Protein AF-A0AAE1GAW7-F1 (afdb_monomer_lite)

Secondary structure (DSSP, 8-state):
----------PPPPPPHHHHHHHHHHH-HHHHTSBGGGHHHHEEEETTTTEEEE-SSSEEPTT-TT-EE-----------TT-HHHHHHHHHHHH-BS--SS--

Sequence (104 aa):
MHLEDGYVAQAAPKDTTLTGFFKLCQRDEFARTLYYWEAPRYYTWHKTGRKWQRRKQGKPVQDYSGIKSTDTLDRVYGVHPNQFECFFLRMLLHEVKGPQSFQE

Organism: Petrolisthes cinctipes (NCBI:txid88211)

Structure (mmCIF, N/CA/C/O backbone):
data_AF-A0AAE1GAW7-F1
#
_entry.id   AF-A0AAE1GAW7-F1
#
loop_
_atom_site.group_PDB
_atom_site.id
_atom_site.type_symbol
_atom_site.label_atom_id
_atom_site.label_alt_id
_atom_site.label_comp_id
_atom_site.label_asym_id
_atom_site.label_entity_id
_atom_site.label_seq_id
_atom_site.pdbx_PDB_ins_code
_atom_site.Cartn_x
_atom_site.Cartn_y
_atom_site.Cartn_z
_atom_site.occupancy
_atom_site.B_iso_or_equiv
_atom_site.auth_seq_id
_atom_site.auth_comp_id
_atom_site.auth_asym_id
_atom_site.auth_atom_id
_atom_site.pdbx_PDB_model_num
ATOM 1 N N . MET A 1 1 ? 45.006 -28.885 5.251 1.00 39.72 1 MET A N 1
ATOM 2 C CA . MET A 1 1 ? 44.615 -27.736 4.408 1.00 39.72 1 MET A CA 1
ATOM 3 C C . MET A 1 1 ? 43.114 -27.580 4.570 1.00 39.72 1 MET A C 1
ATOM 5 O O . MET A 1 1 ? 42.367 -28.331 3.964 1.00 39.72 1 MET A O 1
ATOM 9 N N . HIS A 1 2 ? 42.712 -26.735 5.521 1.00 39.97 2 HIS A N 1
ATOM 10 C CA . HIS A 1 2 ? 41.315 -26.374 5.755 1.00 39.97 2 HIS A CA 1
ATOM 11 C C . HIS A 1 2 ? 40.899 -25.389 4.660 1.00 39.97 2 HIS A C 1
ATOM 13 O O . HIS A 1 2 ? 41.576 -24.380 4.480 1.00 39.97 2 HIS A O 1
ATOM 19 N N . LEU A 1 3 ? 39.814 -25.681 3.950 1.00 38.84 3 LEU A N 1
ATOM 20 C CA . LEU A 1 3 ? 39.073 -24.697 3.170 1.00 38.84 3 LEU A CA 1
ATOM 21 C C . LEU A 1 3 ? 37.645 -24.735 3.705 1.00 38.84 3 LEU A C 1
ATOM 23 O O . LEU A 1 3 ? 36.864 -25.618 3.363 1.00 38.84 3 LEU A O 1
ATOM 27 N N . GLU A 1 4 ? 37.353 -23.830 4.635 1.00 42.16 4 GLU A N 1
ATOM 28 C CA . GLU A 1 4 ? 35.976 -23.468 4.941 1.00 42.16 4 GLU A CA 1
ATOM 29 C C . GLU A 1 4 ? 35.541 -22.467 3.873 1.00 42.16 4 GLU A C 1
ATOM 31 O O . GLU A 1 4 ? 35.933 -21.298 3.899 1.00 42.16 4 GLU A O 1
ATOM 36 N N . ASP A 1 5 ? 34.766 -22.938 2.900 1.00 49.84 5 ASP A N 1
ATOM 37 C CA . ASP A 1 5 ? 34.062 -22.062 1.974 1.00 49.84 5 ASP A CA 1
ATOM 38 C C . ASP A 1 5 ? 32.990 -21.303 2.763 1.00 49.84 5 ASP A C 1
ATOM 40 O O . ASP A 1 5 ? 31.925 -21.822 3.107 1.00 49.84 5 ASP A O 1
ATOM 44 N N . GLY A 1 6 ? 33.315 -20.058 3.108 1.00 44.72 6 GLY A N 1
ATOM 45 C CA . GLY A 1 6 ? 32.428 -19.130 3.790 1.00 44.72 6 GLY A CA 1
ATOM 46 C C . GLY A 1 6 ? 31.192 -18.839 2.947 1.00 44.72 6 GLY A C 1
ATOM 47 O O . GLY A 1 6 ? 31.216 -18.006 2.042 1.00 44.72 6 GLY A O 1
ATOM 48 N N . TYR A 1 7 ? 30.085 -19.497 3.277 1.00 46.50 7 TYR A N 1
ATOM 49 C CA . TYR A 1 7 ? 28.766 -19.153 2.767 1.00 46.50 7 TYR A CA 1
ATOM 50 C C . TYR A 1 7 ? 28.358 -17.795 3.359 1.00 46.50 7 TYR A C 1
ATOM 52 O O . TYR A 1 7 ? 27.832 -17.705 4.469 1.00 46.50 7 TYR A O 1
ATOM 60 N N . VAL A 1 8 ? 28.632 -16.706 2.638 1.00 52.44 8 VAL A N 1
ATOM 61 C CA . VAL A 1 8 ? 28.060 -15.391 2.951 1.00 52.44 8 VAL A CA 1
ATOM 62 C C . VAL A 1 8 ? 26.550 -15.508 2.778 1.00 52.44 8 VAL A C 1
ATOM 64 O O . VAL A 1 8 ? 26.041 -15.547 1.660 1.00 52.44 8 VAL A O 1
ATOM 67 N N . ALA A 1 9 ? 25.819 -15.595 3.889 1.00 56.84 9 ALA A N 1
ATOM 68 C CA . ALA A 1 9 ? 24.369 -15.502 3.879 1.00 56.84 9 ALA A CA 1
ATOM 69 C C . ALA A 1 9 ? 23.983 -14.155 3.250 1.00 56.84 9 ALA A C 1
ATOM 71 O O . ALA A 1 9 ? 24.129 -13.101 3.870 1.00 56.84 9 ALA A O 1
ATOM 72 N N . GLN A 1 10 ? 23.530 -14.185 1.995 1.00 52.47 10 GLN A N 1
ATOM 73 C CA . GLN A 1 10 ? 22.978 -13.025 1.309 1.00 52.47 10 GLN A CA 1
ATOM 74 C C . GLN A 1 10 ? 21.848 -12.478 2.189 1.00 52.47 10 GLN A C 1
ATOM 76 O O . GLN A 1 10 ? 20.810 -13.125 2.346 1.00 52.47 10 GLN A O 1
ATOM 81 N N . ALA A 1 11 ? 22.057 -11.317 2.817 1.00 62.72 11 ALA A N 1
ATOM 82 C CA . ALA A 1 11 ? 21.019 -10.687 3.622 1.00 62.72 11 ALA A CA 1
ATOM 83 C C . ALA A 1 11 ? 19.756 -10.552 2.761 1.00 62.72 11 ALA A C 1
ATOM 85 O O . ALA A 1 11 ? 19.834 -10.067 1.629 1.00 62.72 11 ALA A O 1
ATOM 86 N N . ALA A 1 12 ? 18.614 -11.013 3.284 1.00 67.44 12 ALA A N 1
ATOM 87 C CA . ALA A 1 12 ? 17.362 -11.025 2.538 1.00 67.44 12 ALA A CA 1
ATOM 88 C C . ALA A 1 12 ? 17.098 -9.644 1.899 1.00 67.44 12 ALA A C 1
ATOM 90 O O . ALA A 1 12 ? 17.335 -8.616 2.552 1.00 67.44 12 ALA A O 1
ATOM 91 N N . PRO A 1 13 ? 16.622 -9.594 0.639 1.00 76.00 13 PRO A N 1
ATOM 92 C CA . PRO A 1 13 ? 16.367 -8.339 -0.049 1.00 76.00 13 PRO A CA 1
ATOM 93 C C . PRO A 1 13 ? 15.503 -7.406 0.797 1.00 76.00 13 PRO A C 1
ATOM 95 O O . PRO A 1 13 ? 14.511 -7.803 1.411 1.00 76.00 13 PRO A O 1
ATOM 98 N N . LYS A 1 14 ? 15.899 -6.136 0.839 1.00 84.19 14 LYS A N 1
ATOM 99 C CA . LYS A 1 14 ? 15.180 -5.100 1.575 1.00 84.19 14 LYS A CA 1
ATOM 100 C C . LYS A 1 14 ? 13.799 -4.905 0.945 1.00 84.19 14 LYS A C 1
ATOM 102 O O . LYS A 1 14 ? 13.717 -4.681 -0.258 1.00 84.19 14 LYS A O 1
ATOM 107 N N . ASP A 1 15 ? 12.742 -4.917 1.760 1.00 86.75 15 ASP A N 1
ATOM 108 C CA . ASP A 1 15 ? 11.381 -4.733 1.245 1.00 86.75 15 ASP A CA 1
ATOM 109 C C . ASP A 1 15 ? 11.224 -3.420 0.468 1.00 86.75 15 ASP A C 1
ATOM 111 O O . ASP A 1 15 ? 11.571 -2.329 0.943 1.00 86.75 15 ASP A O 1
ATOM 115 N N . THR A 1 16 ? 10.654 -3.542 -0.726 1.00 89.50 16 THR A N 1
ATOM 116 C CA . THR A 1 16 ? 10.187 -2.418 -1.531 1.00 89.50 16 THR A CA 1
ATOM 117 C C . THR A 1 16 ? 8.753 -2.069 -1.129 1.00 89.50 16 THR A C 1
ATOM 119 O O . THR A 1 16 ? 8.110 -2.776 -0.351 1.00 89.50 16 THR A O 1
ATOM 122 N N . THR A 1 17 ? 8.212 -0.974 -1.660 1.00 90.25 17 THR A N 1
ATOM 123 C CA . THR A 1 17 ? 6.792 -0.643 -1.466 1.00 90.25 17 THR A CA 1
ATOM 124 C C . THR A 1 17 ? 5.873 -1.731 -2.027 1.00 90.25 17 THR A C 1
ATOM 126 O O . THR A 1 17 ? 4.834 -2.001 -1.425 1.00 90.25 17 THR A O 1
ATOM 129 N N . LEU A 1 18 ? 6.281 -2.388 -3.121 1.00 90.00 18 LEU A N 1
ATOM 130 C CA . LEU A 1 18 ? 5.548 -3.488 -3.747 1.00 90.00 18 LEU A CA 1
ATOM 131 C C . LEU A 1 18 ? 5.572 -4.754 -2.885 1.00 90.00 18 LEU A C 1
ATOM 133 O O . LEU A 1 18 ? 4.516 -5.255 -2.514 1.00 90.00 18 LEU A O 1
ATOM 137 N N . THR A 1 19 ? 6.748 -5.238 -2.477 1.00 91.19 19 THR A N 1
ATOM 138 C CA . THR A 1 19 ? 6.814 -6.442 -1.624 1.00 91.19 19 THR A CA 1
ATOM 139 C C . THR A 1 19 ? 6.214 -6.187 -0.241 1.00 91.19 19 THR A C 1
ATOM 141 O O . THR A 1 19 ? 5.595 -7.066 0.355 1.00 91.19 19 THR A O 1
ATOM 144 N N . GLY A 1 20 ? 6.311 -4.952 0.256 1.00 94.12 20 GLY A N 1
ATOM 145 C CA . GLY A 1 20 ? 5.588 -4.516 1.441 1.00 94.12 20 GLY A CA 1
ATOM 146 C C . GLY A 1 20 ? 4.067 -4.540 1.258 1.00 94.12 20 GLY A C 1
ATOM 147 O O . GLY A 1 20 ? 3.354 -4.833 2.218 1.00 94.12 20 GLY A O 1
ATOM 148 N N . PHE A 1 21 ? 3.559 -4.243 0.056 1.00 93.38 21 PHE A N 1
ATOM 149 C CA . PHE A 1 21 ? 2.132 -4.352 -0.259 1.00 93.38 21 PHE A CA 1
ATOM 150 C C . PHE A 1 21 ? 1.682 -5.813 -0.300 1.00 93.38 21 PHE A C 1
ATOM 152 O O . PHE A 1 21 ? 0.635 -6.123 0.257 1.00 93.38 21 PHE A O 1
ATOM 159 N N . PHE A 1 22 ? 2.506 -6.728 -0.813 1.00 93.69 22 PHE A N 1
ATOM 160 C CA . PHE A 1 22 ? 2.214 -8.164 -0.749 1.00 93.69 22 PHE A CA 1
ATOM 161 C C . PHE A 1 22 ? 2.032 -8.649 0.690 1.00 93.69 22 PHE A C 1
ATOM 163 O O . PHE A 1 22 ? 1.011 -9.240 1.042 1.00 93.69 22 PHE A O 1
ATOM 170 N N . LYS A 1 23 ? 2.974 -8.291 1.568 1.00 95.06 23 LYS A N 1
ATOM 171 C CA . LYS A 1 23 ? 2.882 -8.589 3.006 1.00 95.06 23 LYS A CA 1
ATOM 172 C C . LYS A 1 23 ? 1.678 -7.921 3.669 1.00 95.06 23 LYS A C 1
ATOM 174 O O . LYS A 1 23 ? 1.129 -8.457 4.628 1.00 95.06 23 LYS A O 1
ATOM 179 N N . LEU A 1 24 ? 1.269 -6.741 3.196 1.00 95.81 24 LEU A N 1
ATOM 180 C CA . LEU A 1 24 ? 0.048 -6.088 3.662 1.00 95.81 24 LEU A CA 1
ATOM 181 C C . LEU A 1 24 ? -1.192 -6.892 3.252 1.00 95.81 24 LEU A C 1
ATOM 183 O O . LEU A 1 24 ? -2.031 -7.149 4.109 1.00 95.81 24 LEU A O 1
ATOM 187 N N . CYS A 1 25 ? -1.278 -7.328 1.997 1.00 94.94 25 CYS A N 1
ATOM 188 C CA . CYS A 1 25 ? -2.392 -8.127 1.491 1.00 94.94 25 CYS A CA 1
ATOM 189 C C . CYS A 1 25 ? -2.493 -9.479 2.202 1.00 94.94 25 CYS A C 1
ATOM 191 O O . CYS A 1 25 ? -3.590 -9.940 2.486 1.00 94.94 25 CYS A O 1
ATOM 193 N N . GLN A 1 26 ? -1.376 -10.096 2.591 1.00 94.75 26 GLN A N 1
ATOM 194 C CA . GLN A 1 26 ? -1.407 -11.339 3.372 1.00 94.75 26 GLN A CA 1
ATOM 195 C C . GLN A 1 26 ? -2.119 -11.179 4.728 1.00 94.75 26 GLN A C 1
ATOM 197 O O . GLN A 1 26 ? -2.777 -12.116 5.176 1.00 94.75 26 GLN A O 1
ATOM 202 N N . ARG A 1 27 ? -2.043 -10.004 5.369 1.00 94.62 27 ARG A N 1
ATOM 203 C CA . ARG A 1 27 ? -2.509 -9.787 6.756 1.00 94.62 27 ARG A CA 1
ATOM 204 C C . ARG A 1 27 ? -3.741 -8.892 6.917 1.00 94.62 27 ARG A C 1
ATOM 206 O O . ARG A 1 27 ? -4.310 -8.866 8.000 1.00 94.62 27 ARG A O 1
ATOM 213 N N . ASP A 1 28 ? -4.095 -8.097 5.910 1.00 95.12 28 ASP A N 1
ATOM 214 C CA . ASP A 1 28 ? -5.186 -7.118 5.976 1.00 95.12 28 ASP A CA 1
ATOM 215 C C . ASP A 1 28 ? -6.192 -7.398 4.851 1.00 95.12 28 ASP A C 1
ATOM 217 O O . ASP A 1 28 ? -5.870 -7.261 3.671 1.00 95.12 28 ASP A O 1
ATOM 221 N N . GLU A 1 29 ? -7.407 -7.808 5.223 1.00 94.56 29 GLU A N 1
ATOM 222 C CA . GLU A 1 29 ? -8.476 -8.154 4.278 1.00 94.56 29 GLU A CA 1
ATOM 223 C C . GLU A 1 29 ? -8.882 -6.970 3.405 1.00 94.56 29 GLU A C 1
ATOM 225 O O . GLU A 1 29 ? -9.089 -7.145 2.206 1.00 94.56 29 GLU A O 1
ATOM 230 N N . PHE A 1 30 ? -8.910 -5.755 3.963 1.00 95.38 30 PHE A N 1
ATOM 231 C CA . PHE A 1 30 ? -9.211 -4.562 3.179 1.00 95.38 30 PHE A CA 1
ATOM 232 C C . PHE A 1 30 ? -8.144 -4.349 2.104 1.00 95.38 30 PHE A C 1
ATOM 234 O O . PHE A 1 30 ? -8.482 -4.089 0.953 1.00 95.38 30 PHE A O 1
ATOM 241 N N . ALA A 1 31 ? -6.863 -4.545 2.430 1.00 94.75 31 ALA A N 1
ATOM 242 C CA . ALA A 1 31 ? -5.787 -4.414 1.451 1.00 94.75 31 ALA A CA 1
ATOM 243 C C . ALA A 1 31 ? -5.892 -5.425 0.298 1.00 94.75 31 ALA A C 1
ATOM 245 O O . ALA A 1 31 ? -5.501 -5.092 -0.818 1.00 94.75 31 ALA A O 1
ATOM 246 N N . ARG A 1 32 ? -6.476 -6.614 0.523 1.00 95.38 32 ARG A N 1
ATOM 247 C CA . ARG A 1 32 ? -6.733 -7.590 -0.553 1.00 95.38 32 ARG A CA 1
ATOM 248 C C . ARG A 1 32 ? -7.755 -7.098 -1.580 1.00 95.38 32 ARG A C 1
ATOM 250 O O . ARG A 1 32 ? -7.763 -7.580 -2.706 1.00 95.38 32 ARG A O 1
ATOM 257 N N . THR A 1 33 ? -8.606 -6.143 -1.211 1.00 94.06 33 THR A N 1
ATOM 258 C CA . THR A 1 33 ? -9.606 -5.569 -2.126 1.00 94.06 33 THR A CA 1
ATOM 259 C C . THR A 1 33 ? -9.037 -4.488 -3.047 1.00 94.06 33 THR A C 1
ATOM 261 O O . THR A 1 33 ? -9.716 -4.086 -3.996 1.00 94.06 33 THR A O 1
ATOM 264 N N . LEU A 1 34 ? -7.809 -4.033 -2.777 1.00 92.31 34 LEU A N 1
ATOM 265 C CA . LEU A 1 34 ? -7.186 -2.898 -3.446 1.00 92.31 34 LEU A CA 1
ATOM 266 C C . LEU A 1 34 ? -6.266 -3.338 -4.581 1.00 92.31 34 LEU A C 1
ATOM 268 O O . LEU A 1 34 ? -5.531 -4.324 -4.466 1.00 92.31 34 LEU A O 1
ATOM 272 N N . TYR A 1 35 ? -6.219 -2.527 -5.631 1.00 91.31 35 TYR A N 1
ATOM 273 C CA . TYR A 1 35 ? -5.077 -2.498 -6.536 1.00 91.31 35 TYR A CA 1
ATOM 274 C C . TYR A 1 35 ? -3.869 -1.837 -5.863 1.00 91.31 35 TYR A C 1
ATOM 276 O O . TYR A 1 35 ? -3.996 -1.040 -4.928 1.00 91.31 35 TYR A O 1
ATOM 284 N N . TYR A 1 36 ? -2.669 -2.104 -6.382 1.00 89.50 36 TYR A N 1
ATOM 285 C CA . TYR A 1 36 ? -1.455 -1.486 -5.844 1.00 89.50 36 TYR A CA 1
ATOM 286 C C . TYR A 1 36 ? -1.497 0.051 -5.909 1.00 89.50 36 TYR A C 1
ATOM 288 O O . TYR A 1 36 ? -1.070 0.717 -4.965 1.00 89.50 36 TYR A O 1
ATOM 296 N N . TRP A 1 37 ? -2.048 0.622 -6.986 1.00 85.81 37 TRP A N 1
ATOM 297 C CA . TRP A 1 37 ? -2.193 2.076 -7.140 1.00 85.81 37 TRP A CA 1
ATOM 298 C C . TRP A 1 37 ? -3.219 2.688 -6.177 1.00 85.81 37 TRP A C 1
ATOM 300 O O . TRP A 1 37 ? -3.106 3.857 -5.835 1.00 85.81 37 TRP A O 1
ATOM 310 N N . GLU A 1 38 ? -4.162 1.905 -5.648 1.00 89.38 38 GLU A N 1
ATOM 311 C CA . GLU A 1 38 ? -5.119 2.381 -4.643 1.00 89.38 38 GLU A CA 1
ATOM 312 C C . GLU A 1 38 ? -4.519 2.393 -3.231 1.00 89.38 38 GLU A C 1
ATOM 314 O O . GLU A 1 38 ? -4.970 3.143 -2.363 1.00 89.38 38 GLU A O 1
ATOM 319 N N . ALA A 1 39 ? -3.477 1.595 -2.968 1.00 90.50 39 ALA A N 1
ATOM 320 C CA . ALA A 1 39 ? -2.891 1.457 -1.634 1.00 90.50 39 ALA A CA 1
ATOM 321 C C . ALA A 1 39 ? -2.475 2.798 -0.985 1.00 90.50 39 ALA A C 1
ATOM 323 O O . ALA A 1 39 ? -2.816 3.012 0.186 1.00 90.50 39 ALA A O 1
ATOM 324 N N . PRO A 1 40 ? -1.821 3.752 -1.689 1.00 90.00 40 PRO A N 1
ATOM 325 C CA . PRO A 1 40 ? -1.481 5.067 -1.141 1.00 90.00 40 PRO A CA 1
ATOM 326 C C . PRO A 1 40 ? -2.682 5.900 -0.676 1.00 90.00 40 PRO A C 1
ATOM 328 O O . PRO A 1 40 ? -2.507 6.797 0.157 1.00 90.00 40 PRO A O 1
ATOM 331 N N . ARG A 1 41 ? -3.896 5.620 -1.164 1.00 90.62 41 ARG A N 1
ATOM 332 C CA . ARG A 1 41 ? -5.125 6.314 -0.755 1.00 90.62 41 ARG A CA 1
ATOM 333 C C . ARG A 1 41 ? -5.538 5.980 0.679 1.00 90.62 41 ARG A C 1
ATOM 335 O O . ARG A 1 41 ? -6.096 6.833 1.368 1.00 90.62 41 ARG A O 1
ATOM 342 N N . TYR A 1 42 ? -5.211 4.778 1.150 1.00 93.38 42 TYR A N 1
ATOM 343 C CA . TYR A 1 42 ? -5.648 4.253 2.451 1.00 93.38 42 TYR A CA 1
ATOM 344 C C . TYR A 1 42 ? -4.494 4.000 3.425 1.00 93.38 42 TYR A C 1
ATOM 346 O O . TYR A 1 42 ? -4.666 4.045 4.647 1.00 93.38 42 TYR A O 1
ATOM 354 N N . TYR A 1 43 ? -3.296 3.779 2.890 1.00 93.69 43 TYR A N 1
ATOM 355 C CA . TYR A 1 43 ? -2.098 3.457 3.648 1.00 93.69 43 TYR A CA 1
ATOM 356 C C . TYR A 1 43 ? -0.958 4.436 3.339 1.00 93.69 43 TYR A C 1
ATOM 358 O O . TYR A 1 43 ? -0.894 5.063 2.284 1.00 93.69 43 TYR A O 1
ATOM 366 N N . THR A 1 44 ? -0.021 4.548 4.277 1.00 92.88 44 THR A N 1
ATOM 367 C CA . THR A 1 44 ? 1.227 5.302 4.133 1.00 92.88 44 THR A CA 1
ATOM 368 C C . THR A 1 44 ? 2.412 4.354 4.268 1.00 92.88 44 THR A C 1
ATOM 370 O O . THR A 1 44 ? 2.445 3.511 5.168 1.00 92.88 44 THR A O 1
ATOM 373 N N . TRP A 1 45 ? 3.414 4.515 3.403 1.00 92.62 45 TRP A N 1
ATOM 374 C CA . TRP A 1 45 ? 4.670 3.779 3.499 1.00 92.62 45 TRP A CA 1
ATOM 375 C C . TRP A 1 45 ? 5.595 4.374 4.567 1.00 92.62 45 TRP A C 1
ATOM 377 O O . TRP A 1 45 ? 6.087 5.497 4.435 1.00 92.62 45 TRP A O 1
ATOM 387 N N . HIS A 1 46 ? 5.878 3.604 5.618 1.00 93.12 46 HIS A N 1
ATOM 388 C CA . HIS A 1 46 ? 6.839 3.971 6.652 1.00 93.12 46 HIS A CA 1
ATOM 389 C C . HIS A 1 46 ? 8.249 3.504 6.258 1.00 93.12 46 HIS A C 1
ATOM 391 O O . HIS A 1 46 ? 8.603 2.348 6.489 1.00 93.12 46 HIS A O 1
ATOM 397 N N . LYS A 1 47 ? 9.062 4.400 5.678 1.00 89.12 47 LYS A N 1
ATOM 398 C CA . LYS A 1 47 ? 10.374 4.077 5.070 1.00 89.12 47 LYS A CA 1
ATOM 399 C C . LYS A 1 47 ? 11.334 3.338 6.008 1.00 89.12 47 LYS A C 1
ATOM 401 O O . LYS A 1 47 ? 11.911 2.334 5.603 1.00 89.12 47 LYS A O 1
ATOM 406 N N . THR A 1 48 ? 11.472 3.796 7.253 1.00 89.38 48 THR A N 1
ATOM 407 C CA . THR A 1 48 ? 12.397 3.202 8.236 1.00 89.38 48 THR A CA 1
ATOM 408 C C . THR A 1 48 ? 11.991 1.782 8.614 1.00 89.38 48 THR A C 1
ATOM 410 O O . THR A 1 48 ? 12.829 0.899 8.727 1.00 89.38 48 THR A O 1
ATOM 413 N N . GLY A 1 49 ? 10.686 1.555 8.774 1.00 90.19 49 GLY A N 1
ATOM 414 C CA . GLY A 1 49 ? 10.136 0.254 9.167 1.00 90.19 49 GLY A CA 1
ATOM 415 C C . GLY A 1 49 ? 9.701 -0.619 7.994 1.00 90.19 49 GLY A C 1
ATOM 416 O O . GLY A 1 49 ? 9.118 -1.668 8.240 1.00 90.19 49 GLY A O 1
ATOM 417 N N . ARG A 1 50 ? 9.896 -0.140 6.757 1.00 90.75 50 ARG A N 1
ATOM 418 C CA . ARG A 1 50 ? 9.470 -0.753 5.492 1.00 90.75 50 ARG A CA 1
ATOM 419 C C . ARG A 1 50 ? 8.111 -1.439 5.557 1.00 90.75 50 ARG A C 1
ATOM 421 O O . ARG A 1 50 ? 7.956 -2.608 5.220 1.00 90.75 50 ARG A O 1
ATOM 428 N N . LYS A 1 51 ? 7.117 -0.699 6.033 1.00 93.81 51 LYS A N 1
ATOM 429 C CA . LYS A 1 51 ? 5.769 -1.230 6.208 1.00 93.81 51 LYS A CA 1
ATOM 430 C C . LYS A 1 51 ? 4.718 -0.216 5.824 1.00 93.81 51 LYS A C 1
ATOM 432 O O . LYS A 1 51 ? 4.849 0.974 6.111 1.00 93.81 51 LYS A O 1
ATOM 437 N N . TRP A 1 52 ? 3.642 -0.722 5.247 1.00 94.56 52 TRP A N 1
ATOM 438 C CA . TRP A 1 52 ? 2.410 0.029 5.098 1.00 94.56 52 TRP A CA 1
ATOM 439 C C . TRP A 1 52 ? 1.697 0.147 6.444 1.00 94.56 52 TRP A C 1
ATOM 441 O O . TRP A 1 52 ? 1.607 -0.821 7.208 1.00 94.56 52 TRP A O 1
ATOM 451 N N . GLN A 1 53 ? 1.208 1.349 6.733 1.00 94.81 53 GLN A N 1
ATOM 452 C CA . GLN A 1 53 ? 0.400 1.665 7.907 1.00 94.81 53 GLN A CA 1
ATOM 453 C C . GLN A 1 53 ? -0.886 2.352 7.470 1.00 94.81 53 GLN A C 1
ATOM 455 O O . GLN A 1 53 ? -0.850 3.187 6.570 1.00 94.81 53 GLN A O 1
ATOM 460 N N . ARG A 1 54 ? -2.009 2.029 8.119 1.00 94.94 54 ARG A N 1
ATOM 461 C CA . ARG A 1 54 ? -3.290 2.702 7.869 1.00 94.94 54 ARG A CA 1
ATOM 462 C C . ARG A 1 54 ? -3.150 4.203 8.106 1.00 94.94 54 ARG A C 1
ATOM 464 O O . ARG A 1 54 ? -2.469 4.636 9.043 1.00 94.94 54 ARG A O 1
ATOM 471 N N . ARG A 1 55 ? -3.794 5.006 7.265 1.00 92.38 55 ARG A N 1
ATOM 472 C CA . ARG A 1 55 ? -3.810 6.459 7.434 1.00 92.38 55 ARG A CA 1
ATOM 473 C C . ARG A 1 55 ? -4.576 6.855 8.693 1.00 92.38 55 ARG A C 1
ATOM 475 O O . ARG A 1 55 ? -5.639 6.328 9.000 1.00 92.38 55 ARG A O 1
ATOM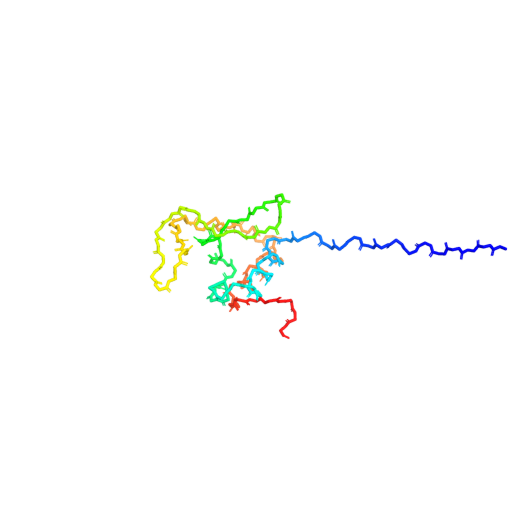 482 N N . LYS A 1 56 ? -4.036 7.843 9.411 1.00 91.12 56 LYS A N 1
ATOM 483 C CA . LYS A 1 56 ? -4.669 8.419 10.610 1.00 91.12 56 LYS A CA 1
ATOM 484 C C . LYS A 1 56 ? -5.677 9.525 10.274 1.00 91.12 56 LYS A C 1
ATOM 486 O O . LYS A 1 56 ? -6.598 9.771 11.054 1.00 91.12 56 LYS A O 1
ATOM 491 N N . GLN A 1 57 ? -5.515 10.171 9.120 1.00 89.38 57 GLN A N 1
ATOM 492 C CA . GLN A 1 57 ? -6.332 11.283 8.625 1.00 89.38 57 GLN A CA 1
ATOM 493 C C . GLN A 1 57 ? -7.009 10.907 7.302 1.00 89.38 57 GLN A C 1
ATOM 495 O O . GLN A 1 57 ? -6.495 10.058 6.574 1.00 89.38 57 GLN A O 1
ATOM 500 N N . GLY A 1 58 ? -8.143 11.542 7.009 1.00 89.81 58 GLY A N 1
ATOM 501 C CA . GLY A 1 58 ? -8.971 11.265 5.835 1.00 89.81 58 GLY A CA 1
ATOM 502 C C . GLY A 1 58 ? -10.436 11.022 6.197 1.00 89.81 58 GLY A C 1
ATOM 503 O O . GLY A 1 58 ? -10.804 11.018 7.376 1.00 89.81 58 GLY A O 1
ATOM 504 N N . LYS A 1 59 ? -11.259 10.810 5.172 1.00 92.31 59 LYS A N 1
ATOM 505 C CA . LYS A 1 59 ? -12.673 10.447 5.293 1.00 92.31 59 LYS A CA 1
ATOM 506 C C . LYS A 1 59 ? -12.786 8.962 5.665 1.00 92.31 59 LYS A C 1
ATOM 508 O O . LYS A 1 59 ? -12.093 8.153 5.044 1.00 92.31 59 LYS A O 1
ATOM 513 N N . PRO A 1 60 ? -13.603 8.582 6.662 1.00 93.19 60 PRO A N 1
ATOM 514 C CA . PRO A 1 60 ? -13.877 7.177 6.952 1.00 93.19 60 PRO A CA 1
ATOM 515 C C . PRO A 1 60 ? -14.406 6.451 5.715 1.00 93.19 60 PRO A C 1
ATOM 517 O O . PRO A 1 60 ? -15.172 7.026 4.942 1.00 93.19 60 PRO A O 1
ATOM 520 N N . VAL A 1 61 ? -13.989 5.201 5.530 1.00 91.00 61 VAL A N 1
ATOM 521 C CA . VAL A 1 61 ? -14.547 4.331 4.490 1.00 91.00 61 VAL A CA 1
ATOM 522 C C . VAL A 1 61 ? -15.752 3.606 5.075 1.00 91.00 61 VAL A C 1
ATOM 524 O O . VAL A 1 61 ? -15.667 3.058 6.175 1.00 91.00 61 VAL A O 1
ATOM 527 N N . GLN A 1 62 ? -16.874 3.637 4.358 1.00 88.75 62 GLN A N 1
ATOM 528 C CA . GLN A 1 62 ? -18.087 2.929 4.759 1.00 88.75 62 GLN A CA 1
ATOM 529 C C . GLN A 1 62 ? -17.794 1.425 4.878 1.00 88.75 62 GLN A C 1
ATOM 531 O O . GLN A 1 62 ? -16.975 0.898 4.131 1.00 88.75 62 GLN A O 1
ATOM 536 N N . ASP A 1 63 ? -18.395 0.768 5.868 1.00 88.94 63 ASP A N 1
ATOM 537 C CA . ASP A 1 63 ? -18.254 -0.671 6.154 1.00 88.94 63 ASP A CA 1
ATOM 538 C C . ASP A 1 63 ? -16.865 -1.147 6.628 1.00 88.94 63 ASP A C 1
ATOM 540 O O . ASP A 1 63 ? -16.719 -2.293 7.050 1.00 88.94 63 ASP A O 1
ATOM 544 N N . TYR A 1 64 ? -15.857 -0.265 6.686 1.00 88.62 64 TYR A N 1
ATOM 545 C CA . TYR A 1 64 ? -14.512 -0.604 7.162 1.00 88.62 64 TYR A CA 1
ATOM 546 C C . TYR A 1 64 ? -14.074 0.251 8.357 1.00 88.62 64 TYR A C 1
ATOM 548 O O . TYR A 1 64 ? -13.506 1.341 8.224 1.00 88.62 64 TYR A O 1
ATOM 556 N N . SER A 1 65 ? -14.274 -0.290 9.563 1.00 89.25 65 SER A N 1
ATOM 557 C CA . SER A 1 65 ? -13.851 0.365 10.805 1.00 89.25 65 SER A CA 1
ATOM 558 C C . SER A 1 65 ? -12.334 0.590 10.848 1.00 89.25 65 SER A C 1
ATOM 560 O O . SER A 1 65 ? -11.521 -0.307 10.605 1.00 89.25 65 SER A O 1
ATOM 562 N N . GLY A 1 66 ? -11.936 1.823 11.164 1.00 90.19 66 GLY A N 1
ATOM 563 C CA . GLY A 1 66 ? -10.531 2.220 11.254 1.00 90.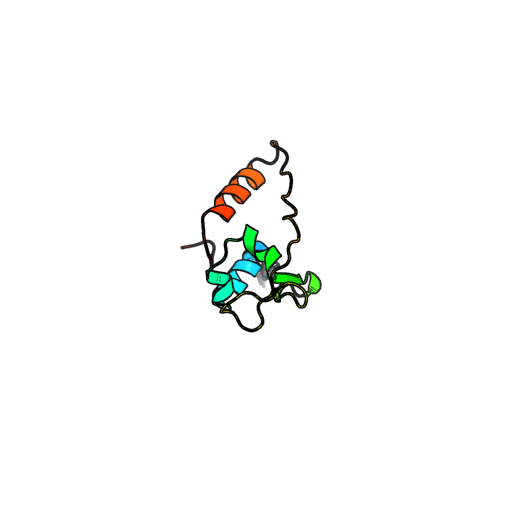19 66 GLY A CA 1
ATOM 564 C C . GLY A 1 66 ? -9.820 2.398 9.907 1.00 90.19 66 GLY A C 1
ATOM 565 O O . GLY A 1 66 ? -8.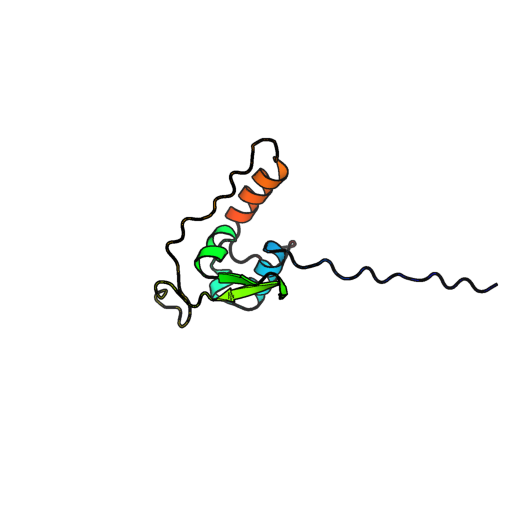612 2.649 9.910 1.00 90.19 66 GLY A O 1
ATOM 566 N N . ILE A 1 67 ? -10.531 2.303 8.778 1.00 93.19 67 ILE A N 1
ATOM 567 C CA . ILE A 1 67 ? -10.004 2.658 7.457 1.00 93.19 67 ILE A CA 1
ATOM 568 C C . ILE A 1 67 ? -10.406 4.090 7.108 1.00 93.19 67 ILE A C 1
ATOM 570 O O . ILE A 1 67 ? -11.551 4.511 7.281 1.00 93.19 67 ILE A O 1
ATOM 574 N N . LYS A 1 68 ? -9.436 4.855 6.603 1.00 92.56 68 LYS A N 1
ATOM 575 C CA . LYS A 1 68 ? -9.637 6.224 6.129 1.00 92.56 68 LYS A CA 1
ATOM 576 C C . LYS A 1 68 ? -9.063 6.378 4.729 1.00 92.56 68 LYS A C 1
ATOM 578 O O . LYS A 1 68 ? -7.945 5.943 4.471 1.00 92.56 68 LYS A O 1
ATOM 583 N N . SER A 1 69 ? -9.823 7.027 3.859 1.00 90.00 69 SER A N 1
ATOM 584 C CA . SER A 1 69 ? -9.422 7.439 2.518 1.00 90.00 69 SER A CA 1
ATOM 585 C C . SER A 1 69 ? -9.027 8.910 2.524 1.00 90.00 69 SER A C 1
ATOM 587 O O . SER A 1 69 ? -9.710 9.741 3.123 1.00 90.00 69 SER A O 1
ATOM 589 N N . THR A 1 70 ? -7.974 9.263 1.799 1.00 86.44 70 THR A N 1
ATOM 590 C CA . THR A 1 70 ? -7.656 10.663 1.492 1.00 86.44 70 THR A CA 1
ATOM 591 C C . THR A 1 70 ? -7.972 10.983 0.032 1.00 86.44 70 THR A C 1
ATOM 593 O O . THR A 1 70 ? -7.839 10.119 -0.827 1.00 86.44 70 THR A O 1
ATOM 596 N N . ASP A 1 71 ? -8.347 12.230 -0.255 1.00 73.75 71 ASP A N 1
ATOM 597 C CA . ASP A 1 71 ? -8.531 12.745 -1.624 1.00 73.75 71 ASP A CA 1
ATOM 598 C C . ASP A 1 71 ? -7.195 13.204 -2.234 1.00 73.75 71 ASP A C 1
ATOM 600 O O . ASP A 1 71 ? -7.152 14.026 -3.147 1.00 73.75 71 ASP A O 1
ATOM 604 N N . THR A 1 72 ? -6.069 12.721 -1.700 1.00 59.91 72 THR A N 1
ATOM 605 C CA . THR A 1 72 ? -4.759 13.022 -2.269 1.00 59.91 72 THR A CA 1
ATOM 606 C C . THR A 1 72 ? -4.707 12.364 -3.638 1.00 59.91 72 THR A C 1
ATOM 608 O O . THR A 1 72 ? -4.560 11.147 -3.716 1.00 59.91 72 THR A O 1
ATOM 611 N N . LEU A 1 73 ? -4.871 13.179 -4.685 1.00 56.62 73 LEU A N 1
ATOM 612 C CA . LEU A 1 73 ? -4.627 12.797 -6.070 1.00 56.62 73 LEU A CA 1
ATOM 613 C C . LEU A 1 73 ? -3.347 11.976 -6.099 1.00 56.62 73 LEU A C 1
ATOM 615 O O . LEU A 1 73 ? -2.329 12.405 -5.536 1.00 56.62 73 LEU A O 1
ATOM 619 N N . ASP A 1 74 ? -3.440 10.787 -6.692 1.00 56.16 74 ASP A N 1
ATOM 620 C CA . ASP A 1 74 ? -2.297 9.917 -6.885 1.00 56.16 74 ASP A CA 1
ATOM 621 C C . 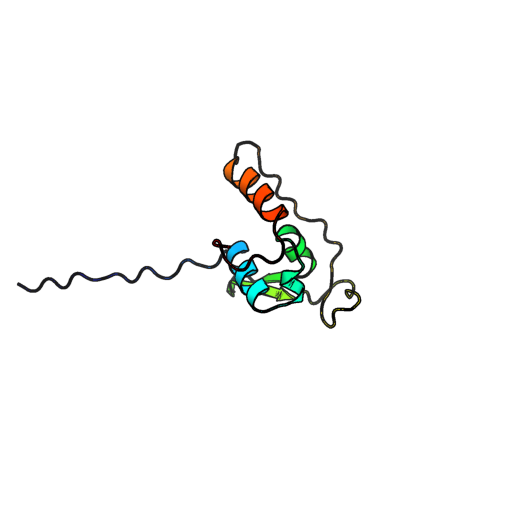ASP A 1 74 ? -1.129 10.778 -7.348 1.00 56.16 74 ASP A C 1
ATOM 623 O O . ASP A 1 74 ? -1.246 11.558 -8.301 1.00 56.16 74 ASP A O 1
ATOM 627 N N . ARG A 1 75 ? 0.022 10.648 -6.686 1.00 57.62 75 ARG A N 1
ATOM 628 C CA . ARG A 1 75 ? 1.267 11.018 -7.350 1.00 57.62 75 ARG A CA 1
ATOM 629 C C . ARG A 1 75 ? 1.456 9.968 -8.425 1.00 57.62 75 ARG A C 1
ATOM 631 O O . ARG A 1 75 ? 2.205 9.014 -8.243 1.00 57.62 75 ARG A O 1
ATOM 638 N N . VAL A 1 76 ? 0.718 10.130 -9.518 1.00 56.22 76 VAL A N 1
ATOM 639 C CA . VAL A 1 76 ? 0.932 9.399 -10.744 1.00 56.22 76 VAL A CA 1
ATOM 640 C C . VAL A 1 76 ? 2.360 9.730 -11.120 1.00 56.22 76 VAL A C 1
ATOM 642 O O . VAL A 1 76 ? 2.661 10.845 -11.544 1.00 56.22 76 VAL A O 1
ATOM 645 N N . TYR A 1 77 ? 3.265 8.788 -10.874 1.00 54.38 77 TYR A N 1
ATOM 646 C CA . TYR A 1 77 ? 4.619 8.917 -11.361 1.00 54.38 77 TYR A CA 1
ATOM 647 C C . TYR A 1 77 ? 4.494 9.033 -12.880 1.00 54.38 77 TYR A C 1
ATOM 649 O O . TYR A 1 77 ? 4.036 8.101 -13.549 1.00 54.38 77 TYR A O 1
ATOM 657 N N . GLY A 1 78 ? 4.815 10.214 -13.408 1.00 52.84 78 GLY A N 1
ATOM 658 C CA . GLY A 1 78 ? 5.055 10.402 -14.827 1.00 52.84 78 GLY A CA 1
ATOM 659 C C . GLY A 1 78 ? 6.268 9.556 -15.168 1.00 52.84 78 GLY A C 1
ATOM 660 O O . GLY A 1 78 ? 7.402 10.001 -15.014 1.00 52.84 78 GLY A O 1
ATOM 661 N N . VAL A 1 79 ? 6.033 8.294 -15.514 1.00 60.41 79 VAL A N 1
ATOM 662 C CA . VAL A 1 79 ? 7.087 7.411 -15.991 1.00 60.41 79 VAL A CA 1
ATOM 663 C C . VAL A 1 79 ? 7.427 7.916 -17.383 1.00 60.41 79 VAL A C 1
ATOM 665 O O . VAL A 1 79 ? 6.582 7.895 -18.276 1.00 60.41 79 VAL A O 1
ATOM 668 N N . HIS A 1 80 ? 8.635 8.453 -17.547 1.00 58.78 80 HIS A N 1
ATOM 669 C CA . HIS A 1 80 ? 9.098 8.902 -18.853 1.00 58.78 80 HIS A CA 1
ATOM 670 C C . HIS A 1 80 ? 9.077 7.707 -19.829 1.00 58.78 80 HIS A C 1
ATOM 672 O O . HIS A 1 80 ? 9.489 6.623 -19.415 1.00 58.78 80 HIS A O 1
ATOM 678 N N . PRO A 1 81 ? 8.668 7.869 -21.102 1.00 59.28 81 PRO A N 1
ATOM 679 C CA . PRO A 1 81 ? 8.559 6.768 -22.069 1.00 59.28 81 PRO A CA 1
ATOM 680 C C . PRO A 1 81 ? 9.813 5.886 -22.179 1.00 59.28 81 PRO A C 1
ATOM 682 O O . PRO A 1 81 ? 9.704 4.679 -22.326 1.00 59.28 81 PRO A O 1
ATOM 685 N N . ASN A 1 82 ? 11.005 6.466 -22.001 1.00 62.44 82 ASN A N 1
ATOM 686 C CA . ASN A 1 82 ? 12.278 5.725 -22.002 1.00 62.44 82 ASN A CA 1
ATOM 687 C C . ASN A 1 82 ? 12.486 4.787 -20.792 1.00 62.44 82 ASN A C 1
ATOM 689 O O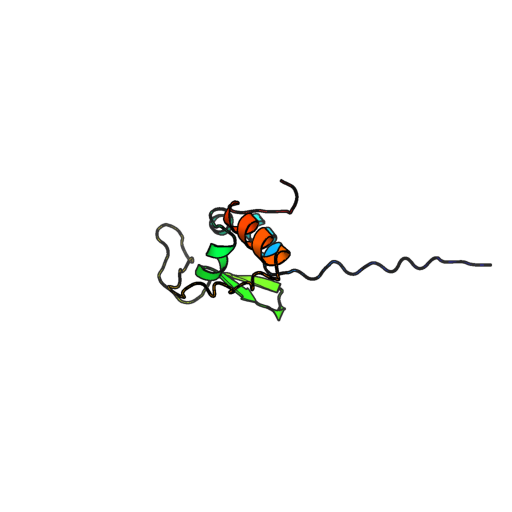 . ASN A 1 82 ? 13.468 4.054 -20.761 1.00 62.44 82 ASN A O 1
ATOM 693 N N . GLN A 1 83 ? 11.596 4.795 -19.798 1.00 63.56 83 GLN A N 1
ATOM 694 C CA . GLN A 1 83 ? 11.564 3.829 -18.696 1.00 63.56 83 GLN A CA 1
ATOM 695 C C . GLN A 1 83 ? 10.500 2.761 -18.978 1.00 63.56 83 GLN A C 1
ATOM 697 O O . GLN A 1 83 ? 9.562 2.574 -18.200 1.00 63.56 83 GLN A O 1
ATOM 702 N N . PHE A 1 84 ? 10.635 2.084 -20.120 1.00 59.25 84 PHE A N 1
ATOM 703 C CA . PHE A 1 84 ? 9.679 1.083 -20.596 1.00 59.25 84 PHE A CA 1
ATOM 704 C C . PHE A 1 84 ? 9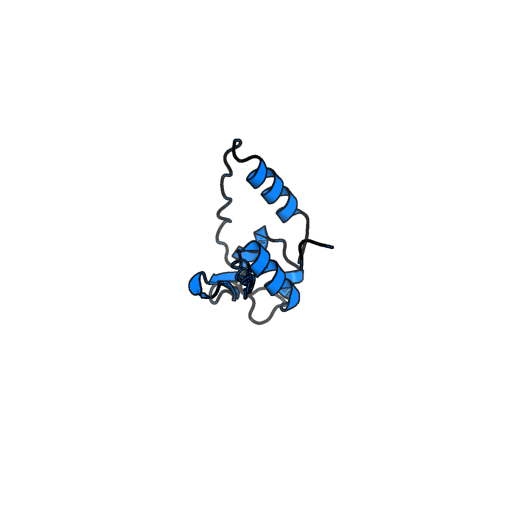.377 0.013 -19.538 1.00 59.25 84 PHE A C 1
ATOM 706 O O . PHE A 1 84 ? 8.215 -0.313 -19.319 1.00 59.25 84 PHE A O 1
ATOM 713 N N . GLU A 1 85 ? 10.384 -0.457 -18.798 1.00 64.00 85 GLU A N 1
ATOM 714 C CA . GLU A 1 85 ? 10.199 -1.421 -17.705 1.00 64.00 85 GLU A CA 1
ATOM 715 C C . GLU A 1 85 ? 9.263 -0.896 -16.606 1.00 64.00 85 GLU A C 1
ATOM 717 O O . GLU A 1 85 ? 8.331 -1.587 -16.203 1.00 64.00 85 GLU A O 1
ATOM 722 N N . CYS A 1 86 ? 9.445 0.352 -16.161 1.00 66.25 86 CYS A N 1
ATOM 723 C CA . CYS A 1 86 ? 8.566 0.990 -15.178 1.00 66.25 86 CYS A CA 1
ATOM 724 C C . CYS A 1 86 ? 7.157 1.234 -15.737 1.00 66.25 86 CYS A C 1
ATOM 726 O O . CYS A 1 86 ? 6.191 1.207 -14.977 1.00 66.25 86 CYS A O 1
ATOM 728 N N . PHE A 1 87 ? 7.030 1.481 -17.043 1.00 66.06 87 PHE A N 1
ATOM 729 C CA . PHE A 1 87 ? 5.742 1.664 -17.711 1.00 66.06 87 PHE A CA 1
ATOM 730 C C . PHE A 1 87 ? 4.950 0.350 -17.760 1.00 66.06 87 PHE A C 1
ATOM 732 O O . PHE A 1 87 ? 3.798 0.317 -17.325 1.00 66.06 87 PHE A O 1
ATOM 739 N N . PHE A 1 88 ? 5.577 -0.748 -18.193 1.00 64.94 88 PHE A N 1
ATOM 740 C CA . PHE A 1 88 ? 4.949 -2.072 -18.209 1.00 64.94 88 PHE A CA 1
ATOM 741 C C . PHE A 1 88 ? 4.693 -2.603 -16.798 1.00 64.94 88 PHE A C 1
ATOM 743 O O . PHE A 1 88 ? 3.610 -3.114 -16.530 1.00 64.94 88 PHE A O 1
ATOM 750 N N . LEU A 1 89 ? 5.629 -2.410 -15.862 1.00 72.56 89 LEU A N 1
ATOM 751 C CA . LEU A 1 89 ? 5.418 -2.757 -14.458 1.00 72.56 89 LEU A CA 1
ATOM 752 C C . LEU A 1 89 ? 4.245 -1.971 -13.873 1.00 72.56 89 LEU A C 1
ATOM 754 O O . LEU A 1 89 ? 3.412 -2.540 -13.176 1.00 72.56 89 LEU A O 1
ATOM 758 N N . ARG A 1 90 ? 4.140 -0.672 -14.180 1.00 72.56 90 ARG A N 1
ATOM 759 C CA . ARG A 1 90 ? 2.983 0.124 -13.775 1.00 72.56 90 ARG A CA 1
ATOM 760 C C . ARG A 1 90 ? 1.700 -0.492 -14.319 1.00 72.56 90 ARG A C 1
ATOM 762 O O . ARG A 1 90 ? 0.798 -0.688 -13.517 1.00 72.56 90 ARG A O 1
ATOM 769 N N . MET A 1 91 ? 1.627 -0.811 -15.613 1.00 72.19 91 MET A N 1
ATOM 770 C CA . MET A 1 91 ? 0.456 -1.479 -16.194 1.00 72.19 91 MET A CA 1
ATOM 771 C C . MET A 1 91 ? 0.107 -2.768 -15.446 1.00 72.19 91 MET A C 1
ATOM 773 O O . MET A 1 91 ? -1.004 -2.887 -14.950 1.00 72.19 91 MET A O 1
ATOM 777 N N . LEU A 1 92 ? 1.065 -3.677 -15.263 1.00 73.88 92 LEU A N 1
ATOM 778 C CA . LEU A 1 92 ? 0.838 -4.953 -14.573 1.00 73.88 92 LEU A CA 1
ATOM 779 C C . LEU A 1 92 ? 0.314 -4.764 -13.140 1.00 73.88 92 LEU A C 1
ATOM 781 O O . LEU A 1 92 ? -0.576 -5.480 -12.693 1.00 73.88 92 LEU A O 1
ATOM 785 N N . LEU A 1 93 ? 0.817 -3.755 -12.426 1.00 78.69 93 LEU A N 1
ATOM 786 C CA . LEU A 1 93 ? 0.377 -3.434 -11.066 1.00 78.69 93 LEU A CA 1
ATOM 787 C C . LEU A 1 93 ? -1.023 -2.798 -10.991 1.00 78.69 93 LEU A C 1
ATOM 789 O O . LEU A 1 93 ? -1.541 -2.629 -9.884 1.00 78.69 93 LEU A O 1
ATOM 793 N N . HIS A 1 94 ? -1.626 -2.420 -12.124 1.00 80.38 94 HIS A N 1
ATOM 794 C CA . HIS A 1 94 ? -3.002 -1.910 -12.177 1.00 80.38 94 HIS A CA 1
ATOM 795 C C . HIS A 1 94 ? -4.052 -3.000 -12.394 1.00 80.38 94 HIS A C 1
ATOM 797 O O . HIS A 1 94 ? -5.222 -2.730 -12.142 1.00 80.38 94 HIS A O 1
ATOM 803 N N . GLU A 1 95 ? -3.651 -4.213 -12.780 1.00 82.88 95 GLU A N 1
ATOM 804 C CA . GLU A 1 95 ? -4.592 -5.263 -13.192 1.00 82.88 95 GLU A CA 1
ATOM 805 C C . GLU A 1 95 ? -4.983 -6.220 -12.054 1.00 82.88 95 GLU A C 1
ATOM 807 O O . GLU A 1 95 ? -6.083 -6.769 -12.055 1.00 82.88 95 GLU A O 1
ATOM 812 N N . VAL A 1 96 ? -4.115 -6.417 -11.052 1.00 86.75 96 VAL A N 1
ATOM 813 C CA . VAL A 1 96 ? -4.320 -7.438 -10.006 1.00 86.75 96 VAL A CA 1
ATOM 814 C C . VAL A 1 96 ? -4.653 -6.811 -8.654 1.00 86.75 96 VAL A C 1
ATOM 816 O O . VAL A 1 96 ? -3.925 -5.953 -8.144 1.00 86.75 96 VAL A O 1
ATOM 819 N N . LYS A 1 97 ? -5.744 -7.283 -8.038 1.00 91.19 97 LYS A N 1
ATOM 820 C CA . LYS A 1 97 ? -6.138 -6.918 -6.671 1.00 91.19 97 LYS A CA 1
ATOM 821 C C . LYS A 1 97 ? -5.479 -7.820 -5.642 1.00 91.19 97 LYS A C 1
ATOM 823 O O . LYS A 1 97 ? -5.430 -9.034 -5.809 1.00 91.19 97 LYS A O 1
ATOM 828 N N . GLY A 1 98 ? -5.020 -7.217 -4.552 1.00 89.31 98 GLY A N 1
ATOM 829 C CA . GLY A 1 98 ? -4.539 -7.954 -3.391 1.00 89.31 98 GLY A CA 1
ATOM 830 C C . GLY A 1 98 ? -3.409 -8.967 -3.624 1.00 89.31 98 GLY A C 1
ATOM 831 O O . GLY A 1 98 ? -3.433 -9.993 -2.938 1.00 89.31 98 GLY A O 1
ATOM 832 N N . PRO A 1 99 ? -2.441 -8.742 -4.540 1.00 89.94 99 PRO A N 1
ATOM 833 C CA . PRO A 1 99 ? -1.372 -9.701 -4.795 1.00 89.94 99 PRO A CA 1
ATOM 834 C C . PRO A 1 99 ? -0.609 -10.006 -3.504 1.00 89.94 99 PRO A C 1
ATOM 836 O O . PRO A 1 99 ? -0.299 -9.104 -2.726 1.00 89.94 99 PRO A O 1
ATOM 839 N N . GLN A 1 100 ? -0.307 -11.281 -3.265 1.00 88.00 100 GLN A N 1
ATOM 840 C CA . GLN A 1 100 ? 0.365 -11.735 -2.039 1.00 88.00 100 GLN A CA 1
ATOM 841 C C . GLN A 1 100 ? 1.792 -12.225 -2.285 1.00 88.00 100 GLN A C 1
ATOM 843 O O . GLN A 1 100 ? 2.542 -12.427 -1.328 1.00 88.00 100 GLN A O 1
ATOM 848 N N . SER A 1 101 ? 2.172 -12.417 -3.544 1.00 85.38 101 SER A N 1
ATOM 849 C CA . SER A 1 101 ? 3.483 -12.898 -3.964 1.00 85.38 101 SER A CA 1
ATOM 850 C C . SER A 1 101 ? 3.693 -12.575 -5.455 1.00 85.38 101 SER A C 1
ATOM 852 O O . SER A 1 101 ? 2.798 -12.024 -6.095 1.00 85.38 101 SER A O 1
ATOM 854 N N . PHE A 1 102 ? 4.886 -12.854 -5.993 1.00 81.25 102 PHE A N 1
ATOM 855 C CA . PHE A 1 102 ? 5.150 -12.767 -7.438 1.00 81.25 102 PHE A CA 1
ATOM 856 C C . PHE A 1 102 ? 4.680 -14.007 -8.205 1.00 81.25 102 PHE A C 1
ATOM 858 O O . PHE A 1 102 ? 4.479 -13.934 -9.412 1.00 81.25 102 PHE A O 1
ATOM 865 N N . GLN A 1 103 ? 4.553 -15.136 -7.511 1.00 72.25 103 GLN A N 1
ATOM 866 C CA . GLN A 1 103 ? 3.869 -16.318 -8.006 1.00 72.25 103 GLN A CA 1
ATOM 867 C C . GLN A 1 103 ? 2.386 -16.203 -7.639 1.00 72.25 103 GLN A C 1
ATOM 869 O O . GLN A 1 103 ? 2.061 -15.894 -6.487 1.00 72.25 103 GLN A O 1
ATOM 874 N N . GLU A 1 104 ? 1.507 -16.403 -8.615 1.00 54.12 104 GLU A N 1
ATOM 875 C CA . GLU A 1 104 ? 0.100 -16.699 -8.326 1.00 54.12 104 GLU A CA 1
ATOM 876 C C . GLU A 1 104 ? -0.038 -18.067 -7.652 1.00 54.12 104 GLU A C 1
ATOM 878 O O . GLU A 1 104 ? 0.701 -19.001 -8.049 1.00 54.12 104 GLU A O 1
#

pLDDT: mean 79.43, std 16.67, range [38.84, 95.81]

Foldseek 3Di:
DDDDPDPPPPPPDDADLVLQLLVVLVPPVVQQQDQSQCLVQAWDQDPVVRHTDGDPDACDDPPDPSTHGHPPDGPPPPPPVVPVVVVVVVVVSRPHGSHNDPPD

Radius of gyration: 17.75 Å; chains: 1; bounding box: 63×41×33 Å